Protein AF-A0A1L3GPC8-F1 (afdb_monomer_lite)

Secondary structure (DSSP, 8-state):
------TTT-SS--B--GGGTTSPPP-SSS--SBP-TTBHHHHHHHHHHHHHHTT---HHHHHHHHHHHHTSPTT---BHHHHHHHHHHHHHTT--

Structure (mmCIF, N/CA/C/O backbone):
data_AF-A0A1L3GPC8-F1
#
_entry.id   AF-A0A1L3GPC8-F1
#
loop_
_atom_site.group_PDB
_atom_site.id
_atom_site.type_symbol
_atom_site.label_atom_id
_atom_site.label_alt_id
_atom_site.label_comp_id
_atom_site.label_asym_id
_atom_site.label_entity_id
_atom_site.label_seq_id
_atom_site.pdbx_PDB_ins_code
_atom_site.Cartn_x
_atom_site.Cartn_y
_atom_site.Cartn_z
_atom_site.occupancy
_atom_site.B_iso_or_equiv
_atom_site.auth_seq_id
_atom_site.auth_comp_id
_atom_site.auth_asym_id
_atom_site.auth_atom_id
_atom_site.pdbx_PDB_model_num
ATOM 1 N N . MET A 1 1 ? -14.935 3.779 1.064 1.00 78.75 1 MET A N 1
ATOM 2 C CA . MET A 1 1 ? -14.736 4.835 2.092 1.00 78.75 1 MET A CA 1
ATOM 3 C C . MET A 1 1 ? -13.945 6.047 1.588 1.00 78.75 1 MET A C 1
ATOM 5 O O . MET A 1 1 ? -14.153 7.123 2.134 1.00 78.75 1 MET A O 1
ATOM 9 N N . GLY A 1 2 ? -13.131 5.928 0.533 1.00 82.38 2 GLY A N 1
ATOM 10 C CA . GLY A 1 2 ? -12.369 7.037 -0.046 1.00 82.38 2 GLY A CA 1
ATOM 11 C C . GLY A 1 2 ? -11.193 7.453 0.835 1.00 82.38 2 GLY A C 1
ATOM 12 O O . GLY A 1 2 ? -11.051 8.635 1.139 1.00 82.38 2 GLY A O 1
ATOM 13 N N . VAL A 1 3 ? -10.395 6.482 1.295 1.00 92.94 3 VAL A N 1
ATOM 14 C CA . VAL A 1 3 ? -9.201 6.741 2.112 1.00 92.94 3 VAL A CA 1
ATOM 15 C C . VAL A 1 3 ? -8.171 7.515 1.290 1.00 92.94 3 VAL A C 1
ATOM 17 O O . VAL A 1 3 ? -7.930 7.200 0.129 1.00 92.94 3 VAL A O 1
ATOM 20 N N . THR A 1 4 ? -7.575 8.547 1.886 1.00 95.44 4 THR A N 1
ATOM 21 C CA . THR A 1 4 ? -6.469 9.301 1.286 1.00 95.44 4 THR A CA 1
ATOM 22 C C . THR A 1 4 ? -5.295 9.318 2.248 1.00 95.44 4 THR A C 1
ATOM 24 O O . THR A 1 4 ? -5.441 9.785 3.378 1.00 95.44 4 THR A O 1
ATOM 27 N N . ILE A 1 5 ? -4.139 8.846 1.790 1.00 96.19 5 ILE A N 1
ATOM 28 C CA . ILE A 1 5 ? -2.906 8.751 2.572 1.00 96.19 5 ILE A CA 1
ATOM 29 C C . ILE A 1 5 ? -1.918 9.790 2.054 1.00 96.19 5 ILE A C 1
ATOM 31 O O . ILE A 1 5 ? -1.580 9.848 0.870 1.00 96.19 5 ILE A O 1
ATOM 35 N N . LYS A 1 6 ? -1.405 10.629 2.952 1.00 95.69 6 LYS A N 1
ATOM 36 C CA . LYS A 1 6 ? -0.310 11.544 2.633 1.00 95.69 6 LYS A CA 1
ATOM 37 C C . LYS A 1 6 ? 1.022 10.841 2.880 1.00 95.69 6 LYS A C 1
ATOM 39 O O . LYS A 1 6 ? 1.148 10.074 3.828 1.00 95.69 6 LYS A O 1
ATOM 44 N N . PRO A 1 7 ? 2.089 11.198 2.143 1.00 95.12 7 PRO A N 1
ATOM 45 C CA . PRO A 1 7 ? 3.430 10.689 2.433 1.00 95.12 7 PRO A CA 1
ATOM 46 C C . PRO A 1 7 ? 3.916 10.933 3.871 1.00 95.12 7 PRO A C 1
ATOM 48 O O . PRO A 1 7 ? 4.839 10.264 4.312 1.00 95.12 7 PRO A O 1
ATOM 51 N N . SER A 1 8 ? 3.356 11.926 4.572 1.00 95.38 8 SER A N 1
ATOM 52 C CA . SER A 1 8 ? 3.663 12.234 5.975 1.00 95.38 8 SER A CA 1
ATOM 53 C C . SER A 1 8 ? 3.006 11.292 6.979 1.00 95.38 8 SER A C 1
ATOM 55 O O . SER A 1 8 ? 3.395 11.316 8.141 1.00 95.38 8 SER A O 1
ATOM 57 N N . ASP A 1 9 ? 2.000 10.533 6.550 1.00 96.44 9 ASP A N 1
ATOM 58 C CA . ASP A 1 9 ? 1.261 9.608 7.410 1.00 96.44 9 ASP A CA 1
ATOM 59 C C . ASP A 1 9 ? 2.004 8.269 7.542 1.00 96.44 9 ASP A C 1
ATOM 61 O O . ASP A 1 9 ? 1.737 7.512 8.468 1.00 96.44 9 ASP A O 1
ATOM 65 N N . LEU A 1 10 ? 2.954 8.008 6.634 1.00 97.06 10 LEU A N 1
ATOM 66 C CA . LEU A 1 10 ? 3.774 6.802 6.591 1.00 97.06 10 LEU A CA 1
ATOM 67 C C . LEU A 1 10 ? 4.920 6.863 7.609 1.00 97.06 10 LEU A C 1
ATOM 69 O O . LEU A 1 10 ? 5.621 7.876 7.715 1.00 97.06 10 LEU A O 1
ATOM 73 N N . GLN A 1 11 ? 5.156 5.758 8.315 1.00 96.44 11 GLN A N 1
ATOM 74 C CA . GLN A 1 11 ? 6.262 5.627 9.263 1.00 96.44 11 GLN A CA 1
ATOM 75 C C . GLN A 1 11 ? 7.614 5.401 8.555 1.00 96.44 11 GLN A C 1
ATOM 77 O O . GLN A 1 11 ? 8.649 5.871 9.041 1.00 96.44 11 GLN A O 1
ATOM 82 N N . PHE A 1 12 ? 7.629 4.719 7.399 1.00 95.31 12 PHE A N 1
ATOM 83 C CA . PHE A 1 12 ? 8.847 4.468 6.622 1.00 95.31 12 PHE A CA 1
ATOM 84 C C . PHE A 1 12 ? 9.024 5.460 5.470 1.00 95.31 12 PHE A C 1
ATOM 86 O O . PHE A 1 12 ? 8.090 6.058 4.933 1.00 95.31 12 PHE A O 1
ATOM 93 N N . LYS A 1 13 ? 10.283 5.631 5.054 1.00 94.00 13 LYS A N 1
ATOM 94 C CA . LYS A 1 13 ? 10.636 6.462 3.899 1.00 94.00 13 LYS A CA 1
ATOM 95 C C . LYS A 1 13 ? 10.703 5.615 2.635 1.00 94.00 13 LYS A C 1
ATOM 97 O O . LYS A 1 13 ? 11.637 4.837 2.470 1.00 94.00 13 LYS A O 1
ATOM 102 N N . TYR A 1 14 ? 9.796 5.880 1.705 1.00 94.19 14 TYR A N 1
ATOM 103 C CA . TYR A 1 14 ? 9.804 5.287 0.367 1.00 94.19 14 TYR A CA 1
ATOM 104 C C . TYR A 1 14 ? 10.537 6.177 -0.637 1.00 94.19 14 TYR A C 1
ATOM 106 O O . TYR A 1 14 ? 10.589 7.410 -0.502 1.00 94.19 14 TYR A O 1
ATOM 114 N N . ARG A 1 15 ? 11.111 5.561 -1.675 1.00 93.19 15 ARG A N 1
ATOM 115 C CA . ARG A 1 15 ? 11.735 6.306 -2.773 1.00 93.19 15 ARG A CA 1
ATOM 116 C C . ARG A 1 15 ? 10.639 6.946 -3.614 1.00 93.19 15 ARG A C 1
ATOM 118 O O . ARG A 1 15 ? 9.558 6.404 -3.755 1.00 93.19 15 ARG A O 1
ATOM 125 N N . ARG A 1 16 ? 10.917 8.112 -4.194 1.00 92.44 16 ARG A N 1
ATOM 126 C CA . ARG A 1 16 ? 10.033 8.731 -5.192 1.00 92.44 16 ARG A CA 1
ATOM 127 C C . ARG A 1 16 ? 10.598 8.428 -6.568 1.00 92.44 16 ARG A C 1
ATOM 129 O O . ARG A 1 16 ? 11.425 9.208 -7.052 1.00 92.44 16 ARG A O 1
ATOM 136 N N . LYS A 1 17 ? 10.206 7.309 -7.183 1.00 91.69 17 LYS A N 1
ATOM 137 C CA . LYS A 1 17 ? 10.663 6.962 -8.535 1.00 91.69 17 LYS A CA 1
ATOM 138 C C . LYS A 1 17 ? 9.907 7.840 -9.532 1.00 91.69 17 LYS A C 1
ATOM 140 O O . LYS A 1 17 ? 8.833 7.507 -10.007 1.00 91.69 17 LYS A O 1
ATOM 145 N N . LYS A 1 18 ? 10.445 9.039 -9.794 1.00 86.50 18 LYS A N 1
ATOM 146 C CA . LYS A 1 18 ? 9.780 10.071 -10.617 1.00 86.50 18 LYS A CA 1
ATOM 147 C C . LYS A 1 18 ? 9.437 9.590 -12.026 1.00 86.50 18 LYS A C 1
ATOM 149 O O . LYS A 1 18 ? 8.482 10.094 -12.598 1.00 86.50 18 LYS A O 1
ATOM 154 N N . GLU A 1 19 ? 10.207 8.646 -12.551 1.00 86.50 19 GLU A N 1
ATOM 155 C CA . GLU A 1 19 ? 9.982 8.014 -13.853 1.00 86.50 19 GLU A CA 1
ATOM 156 C C . GLU A 1 19 ? 8.649 7.255 -13.888 1.00 86.50 19 GLU A C 1
ATOM 158 O O . GLU A 1 19 ? 7.960 7.294 -14.898 1.00 86.50 19 GLU A O 1
ATOM 163 N N . LEU A 1 20 ? 8.239 6.674 -12.755 1.00 83.06 20 LEU A N 1
ATOM 164 C CA . LEU A 1 20 ? 6.990 5.924 -12.605 1.00 83.06 20 LEU A CA 1
ATOM 165 C C . LEU A 1 20 ? 5.834 6.806 -12.111 1.00 83.06 20 LEU A C 1
ATOM 167 O O . LEU A 1 20 ? 4.734 6.325 -11.844 1.00 83.06 20 LEU A O 1
ATOM 171 N N . ARG A 1 21 ? 6.052 8.117 -11.932 1.00 80.50 21 ARG A N 1
ATOM 172 C CA . ARG A 1 21 ? 5.052 9.019 -11.337 1.00 80.50 21 ARG A CA 1
ATOM 173 C C . ARG A 1 21 ? 3.757 9.051 -12.146 1.00 80.50 21 ARG A C 1
ATOM 175 O O . ARG A 1 21 ? 2.686 9.014 -11.545 1.00 80.50 21 ARG A O 1
ATOM 182 N N . ASP A 1 22 ? 3.884 9.123 -13.466 1.00 85.12 22 ASP A N 1
ATOM 183 C CA . ASP A 1 22 ? 2.764 9.289 -14.397 1.00 85.12 22 ASP A CA 1
ATOM 184 C C . ASP A 1 22 ? 2.220 7.943 -14.910 1.00 85.12 22 ASP A C 1
ATOM 186 O O . ASP A 1 22 ? 1.286 7.911 -15.710 1.00 85.12 22 ASP A O 1
ATOM 190 N N . GLU A 1 23 ? 2.783 6.824 -14.445 1.00 86.25 23 GLU A N 1
ATOM 191 C CA . GLU A 1 23 ? 2.284 5.492 -14.776 1.00 86.25 23 GLU A CA 1
ATOM 192 C C . GLU A 1 23 ? 0.937 5.197 -14.113 1.00 86.25 23 GLU A C 1
ATOM 194 O O . GLU A 1 23 ? 0.577 5.770 -13.077 1.00 86.25 23 GLU A O 1
ATOM 199 N N . GLN A 1 24 ? 0.204 4.249 -14.705 1.00 88.56 24 GLN A N 1
ATOM 200 C CA . GLN A 1 24 ? -1.072 3.789 -14.178 1.00 88.56 24 GLN A CA 1
ATOM 201 C C . GLN A 1 24 ? -0.898 3.255 -12.754 1.00 88.56 24 GLN A C 1
ATOM 203 O O . GLN A 1 24 ? -0.178 2.284 -12.507 1.00 88.56 24 GLN A O 1
ATOM 208 N N . LYS A 1 25 ? -1.598 3.900 -11.822 1.00 91.88 25 LYS A N 1
ATOM 209 C CA . LYS A 1 25 ? -1.674 3.482 -10.424 1.00 91.88 25 LYS A CA 1
ATOM 210 C C . LYS A 1 25 ? -2.658 2.339 -10.264 1.00 91.88 25 LYS A C 1
ATOM 212 O O . LYS A 1 25 ? -3.542 2.170 -11.103 1.00 91.88 25 LYS A O 1
ATOM 217 N N . PHE A 1 26 ? -2.507 1.581 -9.185 1.00 94.00 26 PHE A N 1
ATOM 218 C CA . PHE A 1 26 ? -3.456 0.530 -8.852 1.00 94.00 26 PHE A CA 1
ATOM 219 C C . PHE A 1 26 ? -4.870 1.122 -8.731 1.00 94.00 26 PHE A C 1
ATOM 221 O O . PHE A 1 26 ? -5.090 2.073 -7.982 1.00 94.00 26 PHE A O 1
ATOM 228 N N . GLN A 1 27 ? -5.817 0.581 -9.501 1.00 92.12 27 GLN A N 1
ATOM 229 C CA . GLN A 1 27 ? -7.224 1.015 -9.533 1.00 92.12 27 GLN A CA 1
ATOM 230 C C . GLN A 1 27 ? -8.190 -0.113 -9.138 1.00 92.12 27 GLN A C 1
ATOM 232 O O . GLN A 1 27 ? -9.400 0.001 -9.331 1.00 92.12 27 GLN A O 1
ATOM 237 N N . GLY A 1 28 ? -7.660 -1.202 -8.578 1.00 90.44 28 GLY A N 1
ATOM 238 C CA . GLY A 1 28 ? -8.396 -2.432 -8.319 1.00 90.44 28 GLY A CA 1
ATOM 239 C C . GLY A 1 28 ? -8.059 -3.531 -9.323 1.00 90.44 28 GLY A C 1
ATOM 240 O O . GLY A 1 28 ? -7.209 -3.373 -10.195 1.00 90.44 28 GLY A O 1
ATOM 241 N N . LYS A 1 29 ? -8.722 -4.675 -9.163 1.00 93.88 29 LYS A N 1
ATOM 242 C CA . LYS A 1 29 ? -8.471 -5.890 -9.946 1.00 93.88 29 LYS A CA 1
ATOM 243 C C . LYS A 1 29 ? -9.398 -5.963 -11.171 1.00 93.88 29 LYS A C 1
ATOM 245 O O . LYS A 1 29 ? -10.538 -5.501 -11.077 1.00 93.88 29 LYS A O 1
ATOM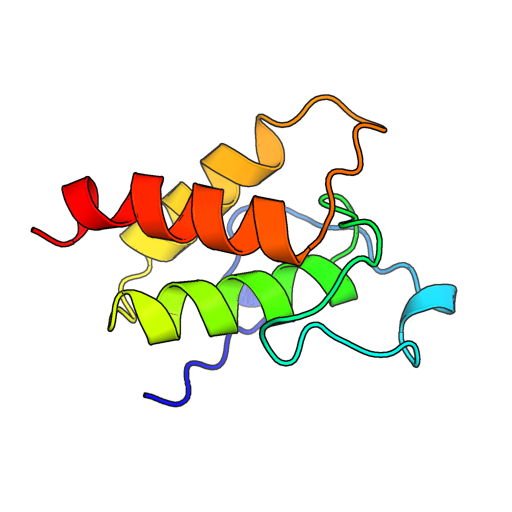 250 N N . PRO A 1 30 ? -8.985 -6.615 -12.274 1.00 94.75 30 PRO A N 1
ATOM 251 C CA . PRO A 1 30 ? -7.697 -7.291 -12.475 1.00 94.75 30 PRO A CA 1
ATOM 252 C C . PRO A 1 30 ? -6.549 -6.302 -12.735 1.00 94.75 30 PRO A C 1
ATOM 254 O O . PRO A 1 30 ? -6.725 -5.342 -13.482 1.00 94.75 30 PRO A O 1
ATOM 257 N N . ASP A 1 31 ? -5.379 -6.560 -12.149 1.00 95.12 31 ASP A N 1
ATOM 258 C CA . ASP A 1 31 ? -4.159 -5.767 -12.374 1.00 95.12 31 ASP A CA 1
ATOM 259 C C . ASP A 1 31 ? -2.916 -6.672 -12.262 1.00 95.12 31 ASP A C 1
ATOM 261 O O . ASP A 1 31 ? -2.398 -6.907 -11.161 1.00 95.12 31 ASP A O 1
ATOM 265 N N . PRO A 1 32 ? -2.433 -7.212 -13.397 1.00 95.81 32 PRO A N 1
ATOM 266 C CA . PRO A 1 32 ? -1.308 -8.135 -13.415 1.00 95.81 32 PRO A CA 1
ATOM 267 C C . PRO A 1 32 ? 0.055 -7.429 -13.404 1.00 95.81 32 PRO A C 1
ATOM 269 O O . PRO A 1 32 ? 1.075 -8.113 -13.520 1.00 95.81 32 PRO A O 1
ATOM 272 N N . LEU A 1 33 ? 0.101 -6.091 -13.332 1.00 95.62 33 LEU A N 1
ATOM 273 C CA . LEU A 1 33 ? 1.362 -5.352 -13.321 1.00 95.62 33 LEU A CA 1
ATOM 274 C C . LEU A 1 33 ? 2.165 -5.664 -12.047 1.00 95.62 33 LEU A C 1
ATOM 276 O O . LEU A 1 33 ? 1.577 -5.985 -11.010 1.00 95.62 33 LEU A O 1
ATOM 280 N N . PRO A 1 34 ? 3.506 -5.606 -12.109 1.00 95.62 34 PRO A N 1
ATOM 281 C CA . PRO A 1 34 ? 4.347 -5.835 -10.942 1.00 95.62 34 PRO A CA 1
ATOM 282 C C . PRO A 1 34 ? 4.144 -4.732 -9.899 1.00 95.62 34 PRO A C 1
ATOM 284 O O . PRO A 1 34 ? 4.058 -3.556 -10.239 1.00 95.62 34 PRO A O 1
ATOM 287 N N . PHE A 1 35 ? 4.109 -5.121 -8.628 1.00 95.56 35 PHE A N 1
ATOM 288 C CA . PHE A 1 35 ? 4.099 -4.213 -7.491 1.00 95.56 35 PHE A CA 1
ATOM 289 C C . PHE A 1 35 ? 5.529 -3.880 -7.054 1.00 95.56 35 PHE A C 1
ATOM 291 O O . PHE A 1 35 ? 6.338 -4.767 -6.779 1.00 95.56 35 PHE A O 1
ATOM 298 N N . ASP A 1 36 ? 5.821 -2.588 -6.950 1.00 94.81 36 ASP A N 1
ATOM 299 C CA . ASP A 1 36 ? 7.087 -2.039 -6.470 1.00 94.81 36 ASP A CA 1
ATOM 300 C C . ASP A 1 36 ? 6.954 -1.488 -5.041 1.00 94.81 36 ASP A C 1
ATOM 302 O O . ASP A 1 36 ? 6.645 -0.315 -4.826 1.00 94.81 36 ASP A O 1
ATOM 306 N N . GLY A 1 37 ? 7.234 -2.334 -4.046 1.00 94.31 37 GLY A N 1
ATOM 307 C CA . GLY A 1 37 ? 7.159 -1.965 -2.627 1.00 94.31 37 GLY A CA 1
ATOM 308 C C . GLY A 1 37 ? 8.173 -0.904 -2.171 1.00 94.31 37 GLY A C 1
ATOM 309 O O . GLY A 1 37 ? 8.084 -0.426 -1.043 1.00 94.31 37 GLY A O 1
ATOM 310 N N . GLU A 1 38 ? 9.132 -0.508 -3.017 1.00 93.50 38 GLU A N 1
ATOM 311 C CA . GLU A 1 38 ? 10.095 0.553 -2.699 1.00 93.50 38 GLU A CA 1
ATOM 312 C C . GLU A 1 38 ? 9.665 1.937 -3.221 1.00 93.50 38 GLU A C 1
ATOM 314 O O . GLU A 1 38 ? 10.284 2.946 -2.849 1.00 93.50 38 GLU A O 1
ATOM 319 N N . ASP A 1 39 ? 8.653 2.012 -4.096 1.00 94.38 39 ASP A N 1
ATOM 320 C CA . ASP A 1 39 ? 8.186 3.264 -4.697 1.00 94.38 39 ASP A CA 1
ATOM 321 C C . ASP A 1 39 ? 6.966 3.844 -3.980 1.00 94.38 39 ASP A C 1
ATOM 323 O O . ASP A 1 39 ? 5.886 3.265 -3.935 1.00 94.38 39 ASP A O 1
ATOM 327 N N . LEU A 1 40 ? 7.108 5.075 -3.497 1.00 95.44 40 LEU A N 1
ATOM 328 C CA . LEU A 1 40 ? 6.047 5.825 -2.836 1.00 95.44 40 LEU A CA 1
ATOM 329 C C . LEU A 1 40 ? 4.805 5.965 -3.726 1.00 95.44 40 LEU A C 1
ATOM 331 O O . LEU A 1 40 ? 3.683 5.933 -3.225 1.00 95.44 40 LEU A O 1
ATOM 335 N N . TYR A 1 41 ? 5.005 6.165 -5.033 1.00 94.00 41 TYR A N 1
ATOM 336 C CA . TYR A 1 41 ? 3.897 6.358 -5.969 1.00 94.00 41 TYR A CA 1
ATOM 337 C C . TYR A 1 41 ? 3.127 5.071 -6.263 1.00 94.00 41 TYR A C 1
ATOM 339 O O . TYR A 1 41 ? 2.039 5.154 -6.826 1.00 94.00 41 TYR A O 1
ATOM 347 N N . GLU A 1 42 ? 3.684 3.922 -5.900 1.00 94.69 42 GLU A N 1
ATOM 348 C CA . GLU A 1 42 ? 3.077 2.603 -6.034 1.00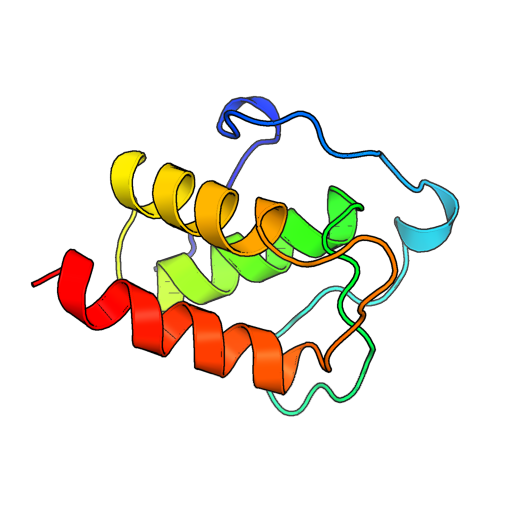 94.69 42 GLU A CA 1
ATOM 349 C C . GLU A 1 42 ? 2.414 2.163 -4.724 1.00 94.69 42 GLU A C 1
ATOM 351 O O . GLU A 1 42 ? 1.281 1.679 -4.701 1.00 94.69 42 GLU A O 1
ATOM 356 N N . VAL A 1 43 ? 3.116 2.398 -3.616 1.00 96.19 43 VAL A N 1
ATOM 357 C CA . VAL A 1 43 ? 2.709 2.005 -2.269 1.00 96.19 43 VAL A CA 1
ATOM 358 C C . VAL A 1 43 ? 1.464 2.759 -1.804 1.00 96.19 43 VAL A C 1
ATOM 360 O O . VAL A 1 43 ? 0.551 2.137 -1.268 1.00 96.19 43 VAL A O 1
ATOM 363 N N . ILE A 1 44 ? 1.378 4.076 -2.037 1.00 96.44 44 ILE A N 1
ATOM 364 C CA . ILE A 1 44 ? 0.225 4.871 -1.577 1.00 96.44 44 ILE A CA 1
ATOM 365 C C . ILE A 1 44 ? -1.098 4.372 -2.189 1.00 96.44 44 ILE A C 1
ATOM 367 O O . ILE A 1 44 ? -1.991 4.038 -1.412 1.00 96.44 44 ILE A O 1
ATOM 371 N N . PRO A 1 45 ? -1.247 4.252 -3.526 1.00 96.44 45 PRO A N 1
ATOM 372 C CA . PRO A 1 45 ? -2.491 3.755 -4.120 1.00 96.44 45 PRO A CA 1
ATOM 373 C C . PRO A 1 45 ? -2.873 2.349 -3.645 1.00 96.44 45 PRO A C 1
ATOM 375 O O . PRO A 1 45 ? -4.053 2.061 -3.448 1.00 96.44 45 PRO A O 1
ATOM 378 N N . MET A 1 46 ? -1.881 1.476 -3.434 1.00 97.62 46 MET A N 1
ATOM 379 C CA . MET A 1 46 ? -2.115 0.140 -2.886 1.00 97.62 46 MET A CA 1
ATOM 380 C C . MET A 1 46 ? -2.668 0.217 -1.458 1.00 97.62 46 MET A C 1
ATOM 382 O O . MET A 1 46 ? -3.684 -0.404 -1.157 1.00 97.62 46 MET A O 1
ATOM 386 N N . PHE A 1 47 ? -2.048 1.011 -0.583 1.00 97.75 47 PHE A N 1
ATOM 387 C CA . PHE A 1 47 ? -2.501 1.164 0.800 1.00 97.75 47 PHE A CA 1
ATOM 388 C C . PHE A 1 47 ? -3.878 1.805 0.901 1.00 97.75 47 PHE A C 1
ATOM 390 O O . PHE A 1 47 ? -4.703 1.320 1.669 1.00 97.75 47 PHE A O 1
ATOM 397 N N . GLU A 1 48 ? -4.163 2.835 0.105 1.00 97.56 48 GLU A N 1
ATOM 398 C CA . GLU A 1 48 ? -5.492 3.449 0.055 1.00 97.56 48 GLU A CA 1
ATOM 399 C C . GLU A 1 48 ? -6.558 2.414 -0.321 1.00 97.56 48 GLU A C 1
ATOM 401 O O . GLU A 1 48 ? -7.580 2.313 0.358 1.00 97.56 48 GLU A O 1
ATOM 406 N N . ALA A 1 49 ? -6.297 1.593 -1.345 1.00 97.31 49 ALA A N 1
ATOM 407 C CA . ALA A 1 49 ? -7.216 0.545 -1.774 1.00 97.31 49 ALA A CA 1
ATOM 408 C C . ALA A 1 49 ? -7.418 -0.540 -0.703 1.00 97.31 49 ALA A C 1
ATOM 410 O O . ALA A 1 49 ? -8.551 -0.962 -0.463 1.00 97.31 49 ALA A O 1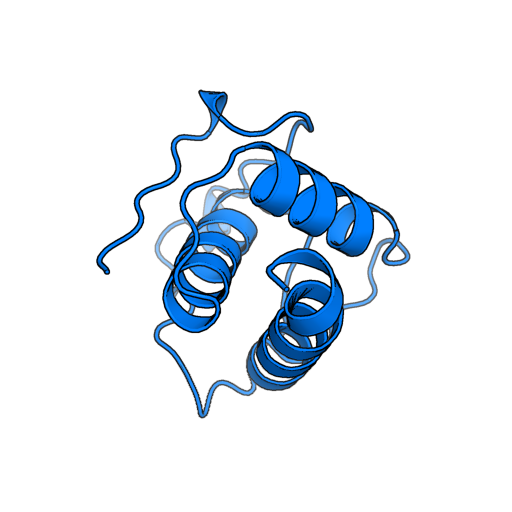
ATOM 411 N N . VAL A 1 50 ? -6.343 -0.992 -0.049 1.00 97.12 50 VAL A N 1
ATOM 412 C CA . VAL A 1 50 ? -6.421 -2.014 1.007 1.00 97.12 50 VAL A CA 1
ATOM 413 C C . VAL A 1 50 ? -7.172 -1.480 2.228 1.00 97.12 50 VAL A C 1
ATOM 415 O O . VAL A 1 50 ? -8.086 -2.144 2.715 1.00 97.12 50 VAL A O 1
ATOM 418 N N . MET A 1 51 ? -6.841 -0.271 2.695 1.00 96.56 51 MET A N 1
ATOM 419 C CA . MET A 1 51 ? -7.520 0.374 3.824 1.00 96.56 51 MET A CA 1
ATOM 420 C C . MET A 1 51 ? -9.010 0.593 3.541 1.00 96.56 51 MET A C 1
ATOM 422 O O . MET A 1 51 ? -9.840 0.384 4.427 1.00 96.56 51 MET A O 1
ATOM 426 N N . ASP A 1 52 ? -9.366 0.944 2.300 1.00 96.31 52 ASP A N 1
ATOM 427 C CA . ASP A 1 52 ? -10.764 1.042 1.880 1.00 96.31 52 ASP A CA 1
ATOM 428 C C . ASP A 1 52 ? -11.488 -0.307 1.953 1.00 96.31 52 ASP A C 1
ATOM 430 O O . ASP A 1 52 ? -12.609 -0.384 2.460 1.00 96.31 52 ASP A O 1
ATOM 434 N N . ALA A 1 53 ? -10.828 -1.373 1.489 1.00 95.44 53 ALA A N 1
ATOM 435 C CA . ALA A 1 53 ? -11.378 -2.723 1.445 1.00 95.44 53 ALA A CA 1
ATOM 436 C C . ALA A 1 53 ? -11.602 -3.327 2.839 1.00 95.44 53 ALA A C 1
ATOM 438 O O . ALA A 1 53 ? -12.587 -4.039 3.038 1.00 95.44 53 ALA A O 1
ATOM 439 N N . VAL A 1 54 ? -10.728 -3.023 3.806 1.00 95.62 54 VAL A N 1
ATOM 440 C CA . VAL A 1 54 ? -10.910 -3.414 5.218 1.00 95.62 54 VAL A CA 1
ATOM 441 C C . VAL A 1 54 ? -11.690 -2.377 6.032 1.00 95.62 54 VAL A C 1
ATOM 443 O O . VAL A 1 54 ? -11.849 -2.536 7.237 1.00 95.62 54 VAL A O 1
ATOM 446 N N . GLN A 1 55 ? -12.194 -1.322 5.381 1.00 95.06 55 GLN A N 1
ATOM 447 C CA . GLN A 1 55 ? -13.005 -0.259 5.981 1.00 95.06 55 GLN A CA 1
ATOM 448 C C . GLN A 1 55 ? -12.354 0.415 7.202 1.00 95.06 55 GLN A C 1
ATOM 450 O O . GLN A 1 55 ? -13.034 0.757 8.169 1.00 95.06 55 GLN A O 1
ATOM 455 N N . SER A 1 56 ? -11.038 0.639 7.154 1.00 94.25 56 SER A N 1
ATOM 456 C CA . SER A 1 56 ? -10.287 1.244 8.257 1.00 94.25 56 SER A CA 1
ATOM 4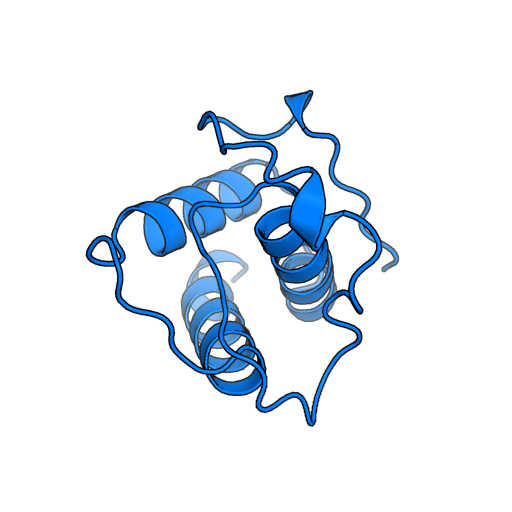57 C C . SER A 1 56 ? -9.589 2.534 7.840 1.00 94.25 56 SER A C 1
ATOM 459 O O . SER A 1 56 ? -9.104 2.673 6.722 1.00 94.25 56 SER A O 1
ATOM 461 N N . THR A 1 57 ? -9.513 3.483 8.772 1.00 94.00 57 THR A N 1
ATOM 462 C CA . THR A 1 57 ? -8.665 4.686 8.689 1.00 94.00 57 THR A CA 1
ATOM 463 C C . THR A 1 57 ? -7.705 4.776 9.880 1.00 94.00 57 THR A C 1
ATOM 465 O O . THR A 1 57 ? -7.175 5.848 10.164 1.00 94.00 57 THR A O 1
ATOM 468 N N . ASP A 1 58 ? -7.532 3.685 10.634 1.00 94.44 58 ASP A N 1
ATOM 469 C CA . ASP A 1 58 ? -6.657 3.653 11.807 1.00 94.44 58 ASP A CA 1
ATOM 470 C C . ASP A 1 58 ? -5.184 3.631 11.371 1.00 94.44 58 ASP A C 1
ATOM 472 O O . ASP A 1 58 ? -4.759 2.782 10.584 1.00 94.44 58 ASP A O 1
ATOM 476 N N . GLY A 1 59 ?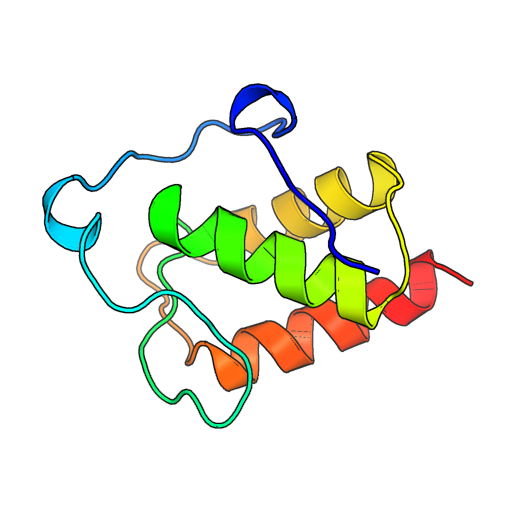 -4.383 4.541 11.928 1.00 94.38 59 GLY A N 1
ATOM 477 C CA . GLY A 1 59 ? -2.940 4.583 11.700 1.00 94.38 59 GLY A CA 1
ATOM 478 C C . GLY A 1 59 ? -2.216 3.307 12.141 1.00 94.38 59 GLY A C 1
ATOM 479 O O . GLY A 1 59 ? -1.173 2.986 11.589 1.00 94.38 59 GLY A O 1
ATOM 480 N N . ARG A 1 60 ? -2.764 2.525 13.081 1.00 94.38 60 ARG A N 1
ATOM 481 C CA . ARG A 1 60 ? -2.209 1.209 13.450 1.00 94.38 60 ARG A CA 1
ATOM 482 C C . ARG A 1 60 ? -2.302 0.204 12.307 1.00 94.38 60 ARG A C 1
ATOM 484 O O . ARG A 1 60 ? -1.366 -0.557 12.099 1.00 94.38 60 ARG A O 1
ATOM 491 N N . VAL A 1 61 ? -3.404 0.237 11.559 1.00 95.88 61 VAL A N 1
ATOM 492 C CA . VAL A 1 61 ? -3.612 -0.618 10.383 1.00 95.88 61 VAL A CA 1
ATOM 493 C C . VAL A 1 61 ? -2.683 -0.187 9.250 1.00 95.88 61 VAL A C 1
ATOM 495 O O . VAL A 1 61 ? -2.060 -1.035 8.619 1.00 95.88 61 VAL A O 1
ATOM 498 N N . LEU A 1 62 ? -2.517 1.125 9.043 1.00 97.06 62 LEU A N 1
ATOM 499 C CA . LEU A 1 62 ? -1.535 1.655 8.092 1.00 97.06 62 LEU A CA 1
ATOM 500 C C . LEU A 1 62 ? -0.099 1.251 8.461 1.00 97.06 62 LEU A C 1
ATOM 502 O O . LEU A 1 62 ? 0.656 0.796 7.607 1.00 97.06 62 LEU A O 1
ATOM 506 N N . ASN A 1 63 ? 0.266 1.351 9.739 1.00 96.50 63 ASN A N 1
ATOM 507 C CA . ASN A 1 63 ? 1.589 0.944 10.200 1.00 96.50 63 ASN A CA 1
ATOM 508 C C . ASN A 1 63 ? 1.840 -0.549 9.961 1.00 96.50 63 ASN A C 1
ATOM 510 O O . ASN A 1 63 ? 2.950 -0.932 9.597 1.00 96.50 63 ASN A O 1
ATOM 514 N N . GLU A 1 64 ? 0.826 -1.395 10.138 1.00 96.50 64 GLU A N 1
ATOM 515 C CA . GLU A 1 64 ? 0.978 -2.825 9.889 1.00 96.50 64 GLU A CA 1
ATOM 516 C C . GLU A 1 64 ? 1.080 -3.153 8.395 1.00 96.50 64 GLU A C 1
ATOM 518 O O . GLU A 1 64 ? 1.925 -3.956 8.008 1.00 96.50 64 GLU A O 1
ATOM 523 N N . LEU A 1 65 ? 0.331 -2.454 7.533 1.00 96.56 65 LEU A N 1
ATOM 524 C CA . LEU A 1 65 ? 0.534 -2.510 6.078 1.00 96.56 65 LEU A CA 1
ATOM 525 C C . LEU A 1 65 ? 1.976 -2.205 5.695 1.00 96.56 65 LEU A C 1
ATOM 527 O O . LEU A 1 65 ? 2.598 -2.923 4.909 1.00 96.56 65 LEU A O 1
ATOM 531 N N . GLU A 1 66 ? 2.507 -1.135 6.275 1.00 97.31 66 GLU A N 1
ATOM 532 C CA . GLU A 1 66 ? 3.883 -0.739 6.066 1.00 97.31 66 GLU A CA 1
ATOM 533 C C . GLU A 1 66 ? 4.871 -1.807 6.542 1.00 97.31 66 GLU A C 1
ATOM 535 O O . GLU A 1 66 ? 5.820 -2.109 5.818 1.00 97.31 66 GLU A O 1
ATOM 540 N N . ASN A 1 67 ? 4.654 -2.405 7.715 1.00 96.94 67 ASN A N 1
ATOM 541 C CA . ASN A 1 67 ? 5.504 -3.479 8.232 1.00 96.94 67 ASN A CA 1
ATOM 542 C C . ASN A 1 67 ? 5.523 -4.683 7.285 1.00 96.94 67 ASN A C 1
ATOM 544 O O . ASN A 1 67 ? 6.598 -5.195 6.963 1.00 96.94 67 ASN A O 1
ATOM 548 N N . ILE A 1 68 ? 4.352 -5.101 6.797 1.00 96.00 68 ILE A N 1
ATOM 549 C CA . ILE A 1 68 ? 4.228 -6.230 5.874 1.00 96.00 68 ILE A CA 1
ATOM 550 C C . ILE A 1 68 ? 4.968 -5.925 4.569 1.00 96.00 68 ILE A C 1
ATOM 552 O O . ILE A 1 68 ? 5.813 -6.719 4.154 1.00 96.00 68 ILE A O 1
ATOM 556 N N . VAL A 1 69 ? 4.736 -4.764 3.948 1.00 96.00 69 VAL A N 1
ATOM 557 C CA . VAL A 1 69 ? 5.406 -4.406 2.686 1.00 96.00 69 VAL A CA 1
ATOM 558 C C . VAL A 1 69 ? 6.918 -4.262 2.853 1.00 96.00 69 VAL A C 1
ATOM 560 O O . VAL A 1 69 ? 7.665 -4.758 2.015 1.00 96.00 69 VAL A O 1
ATOM 563 N N . ASN A 1 70 ? 7.398 -3.664 3.946 1.00 94.75 70 ASN A N 1
ATOM 564 C CA . ASN A 1 70 ? 8.840 -3.542 4.199 1.00 94.75 70 ASN A CA 1
ATOM 565 C C . ASN A 1 70 ? 9.503 -4.872 4.604 1.00 94.75 70 ASN A C 1
ATOM 567 O O . ASN A 1 70 ? 10.730 -4.962 4.593 1.00 94.75 70 ASN A O 1
ATOM 571 N N . SER A 1 71 ? 8.725 -5.907 4.940 1.00 94.56 71 SER A N 1
ATOM 572 C CA . SER A 1 71 ? 9.246 -7.263 5.166 1.00 94.56 71 SER A CA 1
ATOM 573 C C . SER A 1 71 ? 9.516 -8.029 3.865 1.00 94.56 71 SER A C 1
ATOM 575 O O . SER A 1 71 ? 10.206 -9.052 3.879 1.00 94.56 71 SER A O 1
ATOM 577 N N . ILE A 1 72 ? 8.999 -7.536 2.732 1.00 91.62 72 ILE A N 1
ATOM 578 C CA . ILE A 1 72 ? 9.187 -8.157 1.423 1.00 91.62 72 ILE A CA 1
ATOM 579 C C . ILE A 1 72 ? 10.664 -8.044 1.010 1.00 91.62 72 ILE A C 1
ATOM 581 O O . ILE A 1 72 ? 11.242 -6.955 1.077 1.00 91.62 72 ILE A O 1
ATOM 585 N N . PRO A 1 73 ? 11.296 -9.138 0.543 1.00 91.56 73 PRO A N 1
ATOM 586 C CA . PRO A 1 73 ? 12.672 -9.092 0.071 1.00 91.56 73 PRO A CA 1
ATOM 587 C C . PRO A 1 73 ? 12.871 -8.052 -1.046 1.00 91.56 73 PRO A C 1
ATOM 589 O O . PRO A 1 73 ? 12.089 -8.030 -2.002 1.00 91.56 73 PRO A O 1
ATOM 592 N N . PRO A 1 74 ? 13.941 -7.236 -0.995 1.00 87.62 74 PRO A N 1
ATOM 593 C CA . PRO A 1 74 ? 14.239 -6.278 -2.053 1.00 87.62 74 PRO A CA 1
ATOM 594 C C . PRO A 1 74 ? 14.302 -6.941 -3.434 1.00 87.62 74 PRO A C 1
ATOM 596 O O . PRO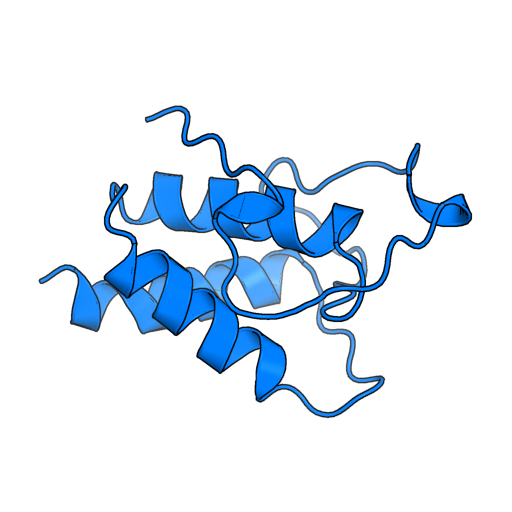 A 1 74 ? 14.939 -7.980 -3.608 1.00 87.62 74 PRO A O 1
ATOM 599 N N . GLY A 1 75 ? 13.652 -6.324 -4.422 1.00 88.12 75 GLY A N 1
ATOM 600 C CA . GLY A 1 75 ? 13.589 -6.826 -5.798 1.00 88.12 75 GLY A CA 1
ATOM 601 C C . GLY A 1 75 ? 12.531 -7.905 -6.054 1.00 88.12 75 GLY A C 1
ATOM 602 O O . GLY A 1 75 ? 12.321 -8.263 -7.211 1.00 88.12 75 GLY A O 1
ATOM 603 N N . TYR A 1 76 ? 11.835 -8.404 -5.027 1.00 93.56 76 TYR A N 1
ATOM 604 C CA . TYR A 1 76 ? 10.655 -9.240 -5.234 1.00 93.56 76 TYR A CA 1
ATOM 605 C C . TYR A 1 76 ? 9.457 -8.368 -5.628 1.00 93.56 76 TYR A C 1
ATOM 607 O O . TYR A 1 76 ? 9.050 -7.487 -4.875 1.00 93.56 76 TYR A O 1
ATOM 615 N N . GLN A 1 77 ? 8.899 -8.619 -6.813 1.00 93.44 77 GLN A N 1
ATOM 616 C CA . GLN A 1 77 ? 7.798 -7.843 -7.389 1.00 93.44 77 GLN A CA 1
ATOM 617 C C . GLN A 1 77 ? 6.625 -8.774 -7.734 1.00 93.44 77 GLN A C 1
ATOM 619 O O . GLN A 1 77 ? 6.530 -9.252 -8.869 1.00 93.44 77 GLN A O 1
ATOM 624 N N . PRO A 1 78 ? 5.754 -9.098 -6.760 1.00 95.06 78 PRO A N 1
ATOM 625 C CA . PRO A 1 78 ? 4.539 -9.859 -7.031 1.00 95.06 78 PRO A CA 1
ATOM 626 C C . PRO A 1 78 ? 3.584 -9.025 -7.890 1.00 95.06 78 PRO A C 1
ATOM 628 O O . PRO A 1 78 ? 3.749 -7.811 -8.010 1.00 95.06 78 PRO A O 1
ATOM 631 N N . LYS A 1 79 ? 2.561 -9.647 -8.478 1.00 97.50 79 LYS A N 1
ATOM 632 C CA . LYS A 1 79 ? 1.522 -8.871 -9.163 1.00 97.50 79 LYS A CA 1
ATOM 633 C C . LYS A 1 79 ? 0.781 -7.992 -8.161 1.00 97.50 79 LYS A C 1
ATOM 635 O O . LYS A 1 79 ? 0.555 -8.405 -7.022 1.00 97.50 79 LYS A O 1
ATOM 640 N N . ARG A 1 80 ? 0.348 -6.810 -8.597 1.00 97.44 80 ARG A N 1
ATOM 641 C CA . ARG A 1 80 ? -0.461 -5.893 -7.785 1.00 97.44 80 ARG A CA 1
ATOM 642 C C . ARG A 1 80 ? -1.737 -6.552 -7.278 1.00 97.44 80 ARG A C 1
ATOM 644 O O . ARG A 1 80 ? -2.054 -6.406 -6.105 1.00 97.44 80 ARG A O 1
ATOM 651 N N . GLU A 1 81 ? -2.437 -7.303 -8.125 1.00 97.81 81 GLU A N 1
ATOM 652 C CA . GLU A 1 81 ? -3.653 -8.020 -7.722 1.00 97.81 81 GLU A CA 1
ATOM 653 C C . GLU A 1 81 ? -3.405 -9.062 -6.620 1.00 97.81 81 GLU A C 1
ATOM 655 O O . GLU A 1 81 ? -4.166 -9.111 -5.654 1.00 97.81 81 GLU A O 1
ATOM 660 N N . ASP A 1 82 ? -2.311 -9.823 -6.717 1.00 97.56 82 ASP A N 1
ATOM 661 C CA . ASP A 1 82 ? -1.933 -10.827 -5.716 1.00 97.56 82 ASP A CA 1
ATOM 662 C C . ASP A 1 82 ? -1.499 -10.154 -4.404 1.00 97.56 82 ASP A C 1
ATOM 664 O O . ASP A 1 82 ? -1.859 -10.607 -3.318 1.00 97.56 82 ASP A O 1
ATOM 668 N N . MET A 1 83 ? -0.752 -9.047 -4.496 1.00 97.25 83 MET A N 1
ATOM 669 C CA . MET A 1 83 ? -0.348 -8.247 -3.337 1.00 97.25 83 MET A CA 1
ATOM 670 C C . MET A 1 83 ? -1.560 -7.654 -2.619 1.00 97.25 83 MET A C 1
ATOM 672 O O . MET A 1 83 ? -1.647 -7.729 -1.398 1.00 97.25 83 MET A O 1
ATOM 676 N N . PHE A 1 84 ? -2.512 -7.098 -3.366 1.00 98.12 84 PHE A N 1
ATOM 677 C CA . PHE A 1 84 ? -3.743 -6.559 -2.802 1.00 98.12 84 PHE A CA 1
ATOM 678 C C . PHE A 1 84 ? -4.513 -7.628 -2.020 1.00 98.12 84 PHE A C 1
ATOM 680 O O . PHE A 1 84 ? -4.882 -7.396 -0.869 1.00 98.12 84 PHE A O 1
ATOM 687 N N . ASP A 1 85 ? -4.721 -8.803 -2.621 1.00 97.56 85 ASP A N 1
ATOM 688 C CA . ASP A 1 85 ? -5.449 -9.897 -1.974 1.00 97.56 85 ASP A CA 1
ATOM 689 C C . ASP A 1 85 ? -4.728 -10.402 -0.726 1.00 97.56 85 ASP A C 1
ATOM 691 O O . ASP A 1 85 ? -5.363 -10.588 0.312 1.00 97.56 85 ASP A O 1
ATOM 695 N N . PHE A 1 86 ? -3.403 -10.540 -0.797 1.00 96.56 86 PHE A N 1
ATOM 696 C CA . PHE A 1 86 ? -2.577 -10.901 0.348 1.00 96.56 86 PHE A CA 1
ATOM 697 C C . PHE A 1 86 ? -2.708 -9.889 1.496 1.00 96.56 86 PHE A C 1
ATOM 699 O O . PHE A 1 86 ? -2.988 -10.283 2.626 1.00 96.56 86 PHE A O 1
ATOM 706 N N . LEU A 1 87 ? -2.556 -8.589 1.226 1.00 96.88 87 LEU A N 1
ATOM 707 C CA . LEU A 1 87 ? -2.621 -7.550 2.259 1.00 96.88 87 LEU A CA 1
ATOM 708 C C . LEU A 1 87 ? -4.010 -7.454 2.904 1.00 96.88 87 LEU A C 1
ATOM 710 O O . LEU A 1 87 ? -4.110 -7.341 4.124 1.00 96.88 87 LEU A O 1
ATOM 714 N N . VAL A 1 88 ? -5.084 -7.519 2.109 1.00 97.00 88 VAL A N 1
ATOM 715 C CA . VAL A 1 88 ? -6.459 -7.503 2.639 1.00 97.00 88 VAL A CA 1
ATOM 716 C C . VAL A 1 88 ? -6.702 -8.699 3.554 1.00 97.00 88 VAL A C 1
ATOM 718 O O . VAL A 1 88 ? -7.312 -8.534 4.609 1.00 97.00 88 VAL A O 1
ATOM 721 N N . ASP A 1 89 ? -6.234 -9.886 3.169 1.00 95.75 89 ASP A N 1
ATOM 722 C CA . ASP A 1 89 ? -6.390 -11.095 3.975 1.00 95.75 89 ASP A CA 1
ATOM 723 C C . ASP A 1 89 ? -5.647 -10.982 5.315 1.00 95.75 89 ASP A C 1
ATOM 725 O O . ASP A 1 89 ? -6.254 -11.187 6.362 1.00 95.75 89 ASP A O 1
ATOM 729 N N . GLN A 1 90 ? -4.386 -10.530 5.304 1.00 94.81 90 GLN A N 1
ATOM 730 C CA . GLN A 1 90 ? -3.592 -10.344 6.529 1.00 94.81 90 GLN A CA 1
ATOM 731 C C . GLN A 1 90 ? -4.220 -9.349 7.517 1.00 94.81 90 GLN A C 1
ATOM 733 O O . GLN A 1 90 ? -4.137 -9.530 8.729 1.00 94.81 90 GLN A O 1
ATOM 738 N N . LEU A 1 91 ? -4.849 -8.283 7.018 1.00 93.44 91 LEU A N 1
ATOM 739 C CA . LEU A 1 91 ? -5.411 -7.241 7.876 1.00 93.44 91 LEU A CA 1
ATOM 740 C C . LEU A 1 91 ? -6.795 -7.559 8.435 1.00 93.44 91 LEU A C 1
ATOM 742 O O . LEU A 1 91 ? -7.193 -6.945 9.426 1.00 93.44 91 LEU A O 1
ATOM 746 N N . ARG A 1 92 ? -7.553 -8.476 7.828 1.00 89.56 92 ARG A N 1
ATOM 747 C CA . ARG A 1 92 ? -8.898 -8.822 8.320 1.00 89.56 92 ARG A CA 1
ATOM 748 C C . ARG A 1 92 ? -8.878 -9.330 9.755 1.00 89.56 92 ARG A C 1
ATOM 750 O O . ARG A 1 92 ? -9.797 -9.023 10.505 1.00 89.56 92 ARG A O 1
ATOM 757 N N . ASP A 1 93 ? -7.809 -10.014 10.143 1.00 81.44 93 ASP A N 1
ATOM 758 C CA . ASP A 1 93 ? -7.621 -10.504 11.509 1.00 81.44 93 ASP A CA 1
ATOM 759 C C . ASP A 1 93 ? -7.295 -9.379 12.509 1.00 81.44 93 ASP A C 1
ATOM 761 O O . ASP A 1 93 ? -7.504 -9.534 13.711 1.00 81.44 93 ASP A O 1
ATOM 765 N N . ILE A 1 94 ? -6.802 -8.233 12.026 1.00 79.38 94 ILE A N 1
ATOM 766 C CA . ILE A 1 94 ? -6.400 -7.080 12.848 1.00 79.38 94 ILE A CA 1
ATOM 767 C C . ILE A 1 94 ? -7.562 -6.107 13.067 1.00 79.38 94 ILE A C 1
ATOM 769 O O . ILE A 1 94 ? -7.645 -5.478 14.120 1.00 79.38 94 ILE A O 1
ATOM 773 N N . VAL A 1 95 ? -8.451 -5.965 12.079 1.00 80.62 95 VAL A N 1
ATOM 774 C CA . VAL A 1 95 ? -9.605 -5.041 12.125 1.00 80.62 95 VAL A CA 1
ATOM 775 C C . VAL A 1 95 ? -10.827 -5.665 12.837 1.00 80.62 95 VAL A C 1
ATOM 777 O O . VAL A 1 95 ? -11.892 -5.053 12.875 1.00 80.62 95 VAL A O 1
ATOM 780 N N . GLY A 1 96 ? -10.673 -6.865 13.412 1.00 58.72 96 GLY A N 1
ATOM 781 C CA . GLY A 1 96 ? -11.703 -7.590 14.172 1.00 58.72 96 GLY A CA 1
ATOM 782 C C . GLY A 1 96 ? -12.262 -6.851 15.386 1.00 58.72 96 GLY A C 1
ATOM 783 O O . GLY A 1 96 ? -11.472 -6.252 16.150 1.00 58.72 96 GLY A O 1
#

pLDDT: mean 93.21, std 5.73, range [58.72, 98.12]

Organism: NCBI:txid1842532

Sequence (96 aa):
MGVTIKPSDLQFKYRRKKELRDEQKFQGKPDPLPFDGEDLYEVIPMFEAVMDAVQSTDGRVLNELENIVNSIPPGYQPKREDMFDFLVDQLRDIVG

Radius of gyration: 12.29 Å; chains: 1; bounding box: 29×23×29 Å

Foldseek 3Di:
DQDADDCVLAPDDADAPVVCQPPDEDPAPPFQDWQDLRHPSHLRSLLSLLCVLLVHPDSVLVHVSNVVSVVDPPPDTGTSNVNSVVSNVVCNVVSD